Protein AF-A0A6N2N1Z7-F1 (afdb_monomer_lite)

Radius of gyration: 25.32 Å; chains: 1; bounding box: 88×42×44 Å

pLDDT: mean 80.09, std 18.09, range [38.59, 98.12]

Secondary structure (DSSP, 8-state):
-----------HHHHHHHHHHHHHHHHHHHHHHHHHHHHHHHHHHHHHHHHHHHH-TTTTTTS-SS--HHHHHHHHTTSHHHHHHHHHHSTTSSS------TTGGG-TTHHHHHHHHHHHHHHHHHHHHHHTT-----GGGGS-------

Sequence (150 aa):
MAVEGGALSFSVASVVEDVLQQHGNRLRDLDLDSRKAEEAASRRYEAAGWLRKIVGVVAAKDLPAEPSEEEFRLGLRSGIILCNVLNKVQPGAVPKVVESPCDAALIPDGAALSAFQYFENVRNFLVAVQEMGIPNFEASDLEQENLQGL

Structure (mmCIF, N/CA/C/O backbone):
data_AF-A0A6N2N1Z7-F1
#
_entry.id   AF-A0A6N2N1Z7-F1
#
loop_
_atom_site.group_PDB
_atom_site.id
_atom_site.type_symbol
_atom_site.label_atom_id
_atom_site.label_alt_id
_atom_site.label_comp_id
_atom_site.label_asym_id
_atom_site.label_entity_id
_atom_site.label_seq_id
_atom_site.pdbx_PDB_ins_code
_atom_site.Cartn_x
_atom_site.Cartn_y
_atom_site.Cartn_z
_atom_site.occupancy
_atom_site.B_iso_or_equiv
_atom_site.auth_seq_id
_atom_site.auth_comp_id
_atom_site.auth_asym_id
_atom_site.auth_atom_id
_atom_site.pdbx_PDB_model_num
ATOM 1 N N . MET A 1 1 ? 74.420 -6.486 -6.445 1.00 38.59 1 MET A N 1
ATOM 2 C CA . MET A 1 1 ? 73.943 -5.847 -7.694 1.00 38.59 1 MET A CA 1
ATOM 3 C C . MET A 1 1 ? 73.571 -6.966 -8.659 1.00 38.59 1 MET A C 1
ATOM 5 O O . MET A 1 1 ? 74.383 -7.866 -8.772 1.00 38.59 1 MET A O 1
ATOM 9 N N . ALA A 1 2 ? 72.426 -7.039 -9.332 1.00 44.28 2 ALA A N 1
ATOM 10 C CA . ALA A 1 2 ? 71.210 -6.232 -9.350 1.00 44.28 2 ALA A CA 1
ATOM 11 C C . ALA A 1 2 ? 70.081 -7.083 -9.987 1.00 44.28 2 ALA A C 1
ATOM 13 O O . ALA A 1 2 ? 70.341 -7.801 -10.944 1.00 44.28 2 ALA A O 1
ATOM 14 N N . VAL A 1 3 ? 68.886 -6.973 -9.397 1.00 45.78 3 VAL A N 1
ATOM 15 C CA . VAL A 1 3 ? 67.511 -7.085 -9.934 1.00 45.78 3 VAL A CA 1
ATOM 16 C C . VAL A 1 3 ? 67.195 -8.188 -10.963 1.00 45.78 3 VAL A C 1
ATOM 18 O O . VAL A 1 3 ? 67.475 -8.049 -12.151 1.00 45.78 3 VAL A O 1
ATOM 21 N N . GLU A 1 4 ? 66.468 -9.219 -10.507 1.00 43.94 4 GLU A N 1
ATOM 22 C CA . GLU A 1 4 ? 65.611 -10.057 -11.360 1.00 43.94 4 GLU A CA 1
ATOM 23 C C . GLU A 1 4 ? 64.514 -9.197 -12.009 1.00 43.94 4 GLU A C 1
ATOM 25 O O . GLU A 1 4 ? 63.676 -8.610 -11.324 1.00 43.94 4 GLU A O 1
ATOM 30 N N . GLY A 1 5 ? 64.514 -9.129 -13.340 1.00 48.66 5 GLY A N 1
ATOM 31 C CA . GLY A 1 5 ? 63.433 -8.550 -14.132 1.00 48.66 5 GLY A CA 1
ATOM 32 C C . GLY A 1 5 ? 62.503 -9.649 -14.635 1.00 48.66 5 GLY A C 1
ATOM 33 O O . GLY A 1 5 ? 62.714 -10.183 -15.721 1.00 48.66 5 GLY A O 1
ATOM 34 N N . GLY A 1 6 ? 61.482 -9.993 -13.848 1.00 44.06 6 GLY A N 1
ATOM 35 C CA . GLY A 1 6 ? 60.403 -10.878 -14.285 1.00 44.06 6 GLY A CA 1
ATOM 36 C C . GLY A 1 6 ? 59.571 -10.207 -15.380 1.00 44.06 6 GLY A C 1
ATOM 37 O O . GLY A 1 6 ? 58.742 -9.346 -15.096 1.00 44.06 6 GLY A O 1
ATOM 38 N N . ALA A 1 7 ? 59.800 -10.580 -16.638 1.00 51.31 7 ALA A N 1
ATOM 39 C CA . ALA A 1 7 ? 58.970 -10.150 -17.756 1.00 51.31 7 ALA A CA 1
ATOM 40 C C . ALA A 1 7 ? 57.669 -10.967 -17.764 1.00 51.31 7 ALA A C 1
ATOM 42 O O . ALA A 1 7 ? 57.665 -12.149 -18.103 1.00 51.31 7 ALA A O 1
ATOM 43 N N . LEU A 1 8 ? 56.557 -10.339 -17.381 1.00 55.72 8 LEU A N 1
ATOM 44 C CA . LEU A 1 8 ? 55.224 -10.916 -17.540 1.00 55.72 8 LEU A CA 1
ATOM 45 C C . LEU A 1 8 ? 54.905 -11.006 -19.043 1.00 55.72 8 LEU A C 1
ATOM 47 O O . LEU A 1 8 ? 54.685 -9.988 -19.697 1.00 55.72 8 LEU A O 1
ATOM 51 N N . SER A 1 9 ? 54.904 -12.215 -19.613 1.00 57.50 9 SER A N 1
ATOM 52 C CA . SER A 1 9 ? 54.504 -12.439 -21.006 1.00 57.50 9 SER A CA 1
ATOM 53 C C . SER A 1 9 ? 52.982 -12.317 -21.134 1.00 57.50 9 SER A C 1
ATOM 55 O O . SER A 1 9 ? 52.250 -13.239 -20.777 1.00 57.50 9 SER A O 1
ATOM 57 N N . PHE A 1 10 ? 52.492 -11.182 -21.630 1.00 58.16 10 PHE A N 1
ATOM 58 C CA . PHE A 1 10 ? 51.065 -10.987 -21.891 1.00 58.16 10 PHE A CA 1
ATOM 59 C C . PHE A 1 10 ? 50.699 -11.579 -23.262 1.00 58.16 10 PHE A C 1
ATOM 61 O O . PHE A 1 10 ? 51.233 -11.161 -24.289 1.00 58.16 10 PHE A O 1
ATOM 68 N N . SER A 1 11 ? 49.806 -12.572 -23.288 1.00 80.38 11 SER A N 1
ATOM 69 C CA . SER A 1 11 ? 49.305 -13.180 -24.528 1.00 80.38 11 SER A CA 1
ATOM 70 C C . SER A 1 11 ? 48.062 -12.437 -25.008 1.00 80.38 11 SER A C 1
ATOM 72 O O . SER A 1 11 ? 47.052 -12.413 -24.310 1.00 80.38 11 SER A O 1
ATOM 74 N N . VAL A 1 12 ? 48.105 -11.870 -26.216 1.00 71.75 12 VAL A N 1
ATOM 75 C CA . VAL A 1 12 ? 46.976 -11.125 -26.810 1.00 71.75 12 VAL A CA 1
ATOM 76 C C . VAL A 1 12 ? 45.706 -11.979 -26.891 1.00 71.75 12 VAL A C 1
ATOM 78 O O . VAL A 1 12 ? 44.619 -11.475 -26.631 1.00 71.75 12 VAL A O 1
ATOM 81 N N . ALA A 1 13 ? 45.833 -13.277 -27.176 1.00 75.00 13 ALA A N 1
ATOM 82 C CA . ALA A 1 13 ? 44.694 -14.195 -27.220 1.00 75.00 13 ALA A CA 1
ATOM 83 C C . ALA A 1 13 ? 43.991 -14.322 -25.856 1.00 75.00 13 ALA A C 1
ATOM 85 O O . ALA A 1 13 ? 42.765 -14.310 -25.797 1.00 75.00 13 ALA A O 1
ATOM 86 N N . SER A 1 14 ? 44.763 -14.344 -24.763 1.00 79.44 14 SER A N 1
ATOM 87 C CA . SER A 1 14 ? 44.214 -14.393 -23.401 1.00 79.44 14 SER A CA 1
ATOM 88 C C . SER A 1 14 ? 43.442 -13.122 -23.051 1.00 79.44 14 SER A C 1
ATOM 90 O O . SER A 1 14 ? 42.421 -13.207 -22.380 1.00 79.44 14 SER A O 1
ATOM 92 N N . VAL A 1 15 ? 43.886 -11.957 -23.531 1.00 80.44 15 VAL A N 1
ATOM 93 C CA . VAL A 1 15 ? 43.168 -10.690 -23.314 1.00 80.44 15 VAL A CA 1
ATOM 94 C C . VAL A 1 15 ? 41.846 -10.670 -24.075 1.00 80.44 15 VAL A C 1
ATOM 96 O O . VAL A 1 15 ? 40.843 -10.195 -23.554 1.00 80.44 15 VAL A O 1
ATOM 99 N N . VAL A 1 16 ? 41.821 -11.197 -25.304 1.00 80.88 16 VAL A N 1
ATOM 100 C CA . VAL A 1 16 ? 40.588 -11.264 -26.103 1.00 80.88 16 VAL A CA 1
ATOM 101 C C . VAL A 1 16 ? 39.567 -12.202 -25.457 1.00 80.88 16 VAL A C 1
ATOM 103 O O . VAL A 1 16 ? 38.396 -11.840 -25.369 1.00 80.88 16 VAL A O 1
ATOM 106 N N . GLU A 1 17 ? 39.988 -13.371 -24.973 1.00 80.19 17 GLU A N 1
ATOM 107 C CA . GLU A 1 17 ? 39.095 -14.294 -24.260 1.00 80.19 17 GLU A CA 1
ATOM 108 C C . GLU A 1 17 ? 38.537 -13.677 -22.972 1.00 80.19 17 GLU A C 1
ATOM 110 O O . GLU A 1 17 ? 37.328 -13.747 -22.753 1.00 80.19 17 GLU A O 1
ATOM 115 N N . ASP A 1 18 ? 39.374 -13.007 -22.175 1.00 80.00 18 ASP A N 1
ATOM 116 C CA . ASP A 1 18 ? 38.954 -12.326 -20.944 1.00 80.00 18 ASP A CA 1
ATOM 117 C C . ASP A 1 18 ? 37.911 -11.226 -21.222 1.00 80.00 18 ASP A C 1
ATOM 119 O O . ASP A 1 18 ? 36.854 -11.183 -20.588 1.00 80.00 18 ASP A O 1
ATOM 123 N N . VAL A 1 19 ? 38.127 -10.407 -22.261 1.00 82.38 19 VAL A N 1
ATOM 124 C CA . VAL A 1 19 ? 37.179 -9.357 -22.681 1.00 82.38 19 VAL A CA 1
ATOM 125 C C . VAL A 1 19 ? 35.851 -9.950 -23.163 1.00 82.38 19 VAL A C 1
ATOM 127 O O . VAL A 1 19 ? 34.781 -9.462 -22.789 1.00 82.38 19 VAL A O 1
ATOM 130 N N . LEU A 1 20 ? 35.882 -11.018 -23.967 1.00 82.06 20 LEU A N 1
ATOM 131 C CA . LEU A 1 20 ? 34.665 -11.694 -24.433 1.00 82.06 20 LEU A CA 1
ATOM 132 C C . LEU A 1 20 ? 33.875 -12.294 -23.265 1.00 82.06 20 LEU A C 1
ATOM 134 O O . LEU A 1 20 ? 32.646 -12.192 -23.221 1.00 82.06 20 LEU A O 1
ATOM 138 N N . GLN A 1 21 ? 34.575 -12.884 -22.299 1.00 81.19 21 GLN A N 1
ATOM 139 C CA . GLN A 1 21 ? 33.969 -13.494 -21.122 1.00 81.19 21 GLN A CA 1
ATOM 140 C C . GLN A 1 21 ? 33.372 -12.432 -20.189 1.00 81.19 21 GLN A C 1
ATOM 142 O O . GLN A 1 21 ? 32.248 -12.595 -19.706 1.00 81.19 21 GLN A O 1
ATOM 147 N N . GLN A 1 22 ? 34.053 -11.294 -20.025 1.00 81.94 22 GLN A N 1
ATOM 148 C CA . GLN A 1 22 ? 33.546 -10.138 -19.290 1.00 81.94 22 GLN A CA 1
ATOM 149 C C . GLN A 1 22 ? 32.280 -9.557 -19.940 1.00 81.94 22 GLN A C 1
ATOM 151 O O . GLN A 1 22 ? 31.299 -9.288 -19.242 1.00 81.94 22 GLN A O 1
ATOM 156 N N . HIS A 1 23 ? 32.265 -9.388 -21.266 1.00 75.31 23 HIS A N 1
ATOM 157 C CA . HIS A 1 23 ? 31.093 -8.892 -21.994 1.00 75.31 23 HIS A CA 1
ATOM 158 C C . HIS A 1 23 ? 29.911 -9.868 -21.909 1.00 75.31 23 HIS A C 1
ATOM 160 O O . HIS A 1 23 ? 28.783 -9.444 -21.657 1.00 75.31 23 HIS A O 1
ATOM 166 N N . GLY A 1 24 ? 30.164 -11.175 -22.029 1.00 74.19 24 GLY A N 1
ATOM 167 C CA . GLY A 1 24 ? 29.140 -12.206 -21.851 1.00 74.19 24 GLY A CA 1
ATOM 168 C C . GLY A 1 24 ? 28.569 -12.256 -20.430 1.00 74.19 24 GLY A C 1
ATOM 169 O O . GLY A 1 24 ? 27.390 -12.555 -20.245 1.00 74.19 24 GLY A O 1
ATOM 170 N N . ASN A 1 25 ? 29.367 -11.940 -19.406 1.00 74.31 25 ASN A N 1
ATOM 171 C CA . ASN A 1 25 ? 28.871 -11.847 -18.033 1.00 74.31 25 ASN A CA 1
ATOM 172 C C . ASN A 1 25 ? 28.008 -10.599 -17.809 1.00 74.31 25 ASN A C 1
ATOM 174 O O . ASN A 1 25 ? 26.927 -10.720 -17.248 1.00 74.31 25 ASN A O 1
ATOM 178 N N . ARG A 1 26 ? 28.432 -9.435 -18.322 1.00 74.56 26 ARG A N 1
ATOM 179 C CA . ARG A 1 26 ? 27.653 -8.186 -18.238 1.00 74.56 26 ARG A CA 1
ATOM 180 C C . ARG A 1 26 ? 26.295 -8.292 -18.931 1.00 74.56 26 ARG A C 1
ATOM 182 O O . ARG A 1 26 ? 25.307 -7.833 -18.382 1.00 74.56 26 ARG A O 1
ATOM 189 N N . LEU A 1 27 ? 26.226 -8.908 -20.113 1.00 73.25 27 LEU A N 1
ATOM 190 C CA . LEU A 1 27 ? 24.953 -9.084 -20.826 1.00 73.25 27 LEU A CA 1
ATOM 191 C C . LEU A 1 27 ? 23.965 -9.968 -20.053 1.00 73.25 27 LEU A C 1
ATOM 193 O O . LEU A 1 27 ? 22.777 -9.669 -20.027 1.00 73.25 27 LEU A O 1
ATOM 197 N N . ARG A 1 28 ? 24.455 -11.033 -19.405 1.00 78.88 28 ARG A N 1
ATOM 198 C CA . ARG A 1 28 ? 23.625 -11.897 -18.551 1.00 78.88 28 ARG A CA 1
ATOM 199 C C . ARG A 1 28 ? 23.137 -11.166 -17.304 1.00 78.88 28 ARG A C 1
ATOM 201 O O . ARG A 1 28 ? 21.992 -11.346 -16.926 1.00 78.88 28 ARG A O 1
ATOM 208 N N . ASP A 1 29 ? 23.985 -10.350 -16.689 1.00 78.56 29 ASP A N 1
ATOM 209 C CA . ASP A 1 29 ? 23.623 -9.537 -15.522 1.00 78.56 29 ASP A CA 1
ATOM 210 C C . ASP A 1 29 ? 22.509 -8.532 -15.859 1.00 78.56 29 ASP A C 1
ATOM 212 O O . ASP A 1 29 ? 21.478 -8.499 -15.197 1.00 78.56 29 ASP A O 1
ATOM 216 N N . LEU A 1 30 ? 22.642 -7.823 -16.988 1.00 77.75 30 LEU A N 1
ATOM 217 C CA . LEU A 1 30 ? 21.613 -6.906 -17.495 1.00 77.75 30 LEU A CA 1
ATOM 218 C C . LEU A 1 30 ? 20.274 -7.607 -17.789 1.00 77.75 30 LEU A C 1
ATOM 220 O O . LEU A 1 30 ? 19.214 -7.038 -17.536 1.00 77.75 30 LEU A O 1
ATOM 224 N N . ASP A 1 31 ? 20.308 -8.832 -18.320 1.00 88.25 31 ASP A N 1
ATOM 225 C CA . ASP A 1 31 ? 19.108 -9.650 -18.554 1.00 88.25 31 ASP A CA 1
ATOM 226 C C . ASP A 1 31 ? 18.422 -10.044 -17.234 1.00 88.25 31 ASP A C 1
ATOM 228 O O . ASP A 1 31 ? 17.198 -9.948 -17.099 1.00 88.25 31 ASP A O 1
ATOM 232 N N . LEU A 1 32 ? 19.212 -10.414 -16.220 1.00 87.88 32 LEU A N 1
ATOM 233 C CA . LEU A 1 32 ? 18.706 -10.709 -14.880 1.00 87.88 32 LEU A CA 1
ATOM 234 C C . LEU A 1 32 ? 18.090 -9.471 -14.217 1.00 87.88 32 LEU A C 1
ATOM 236 O O . LEU A 1 32 ? 17.001 -9.577 -13.647 1.00 87.88 32 LEU A O 1
ATOM 240 N N . ASP A 1 33 ? 18.744 -8.315 -14.322 1.00 89.50 33 ASP A N 1
ATOM 241 C CA . ASP A 1 33 ? 18.239 -7.044 -13.799 1.00 89.50 33 ASP A CA 1
ATOM 242 C C . ASP A 1 33 ? 16.944 -6.619 -14.497 1.00 89.50 33 ASP A C 1
ATOM 244 O O . ASP A 1 33 ? 15.980 -6.240 -13.828 1.00 89.50 33 ASP A O 1
ATOM 248 N N . SER A 1 34 ? 16.875 -6.754 -15.826 1.00 90.94 34 SER A N 1
ATOM 249 C CA . SER A 1 34 ? 15.665 -6.462 -16.603 1.00 90.94 34 SER A CA 1
ATOM 250 C C . SER A 1 34 ? 14.497 -7.340 -16.164 1.00 90.94 34 SER A C 1
ATOM 252 O O . SER A 1 34 ? 13.411 -6.833 -15.877 1.00 90.94 34 SER A O 1
ATOM 254 N N . ARG A 1 35 ? 14.718 -8.654 -16.044 1.00 92.75 35 ARG A N 1
ATOM 255 C CA . ARG A 1 35 ? 13.676 -9.584 -15.594 1.00 92.75 35 ARG A CA 1
ATOM 256 C C . ARG A 1 35 ? 13.223 -9.274 -14.169 1.00 92.75 35 ARG A C 1
ATOM 258 O O . ARG A 1 35 ? 12.030 -9.288 -13.881 1.00 92.75 35 ARG A O 1
ATOM 265 N N . LYS A 1 36 ? 14.157 -8.949 -13.273 1.00 92.06 36 LYS A N 1
ATOM 266 C CA . LYS A 1 36 ? 13.841 -8.561 -11.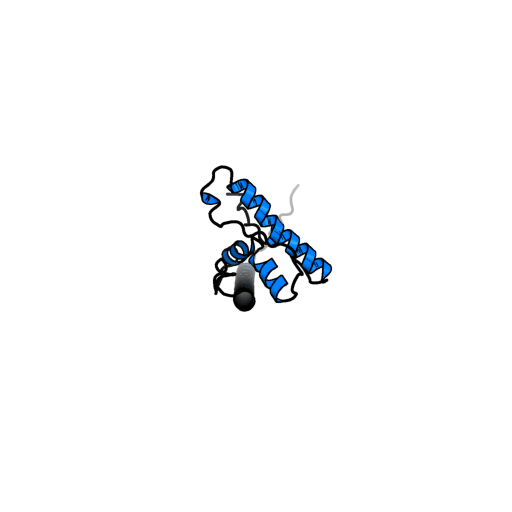893 1.00 92.06 36 LYS A CA 1
ATOM 267 C C . LYS A 1 36 ? 13.016 -7.271 -11.842 1.00 92.06 36 LYS A C 1
ATOM 269 O O . LYS A 1 36 ? 12.071 -7.190 -11.056 1.00 92.06 36 LYS A O 1
ATOM 274 N N . ALA A 1 37 ? 13.344 -6.283 -12.674 1.00 92.38 37 ALA A N 1
ATOM 275 C CA . ALA A 1 37 ? 12.589 -5.038 -12.777 1.00 92.38 37 ALA A CA 1
ATOM 276 C C . ALA A 1 37 ? 11.163 -5.273 -13.305 1.00 92.38 37 ALA A C 1
ATOM 278 O O . ALA A 1 37 ? 10.208 -4.706 -12.770 1.00 92.38 37 ALA A O 1
ATOM 279 N N . GLU A 1 38 ? 11.001 -6.150 -14.298 1.00 93.25 38 GLU A N 1
ATOM 280 C CA . GLU A 1 38 ? 9.697 -6.540 -14.847 1.00 93.25 38 GLU A CA 1
ATOM 281 C C . GLU A 1 38 ? 8.837 -7.302 -13.825 1.00 93.25 38 GLU A C 1
ATOM 283 O O . GLU A 1 38 ? 7.650 -7.006 -13.658 1.00 93.25 38 GLU A O 1
ATOM 288 N N . GLU A 1 39 ? 9.431 -8.231 -13.071 1.00 95.62 39 GLU A N 1
ATOM 289 C CA . GLU A 1 39 ? 8.748 -8.921 -11.972 1.00 95.62 39 GLU A CA 1
ATOM 290 C C . GLU A 1 39 ? 8.298 -7.939 -10.882 1.00 95.62 39 GLU A C 1
ATOM 292 O O . GLU A 1 39 ? 7.171 -8.026 -10.388 1.00 95.62 39 GLU A O 1
ATOM 297 N N . ALA A 1 40 ? 9.153 -6.982 -10.510 1.00 94.75 40 ALA A N 1
ATOM 298 C CA . ALA A 1 40 ? 8.808 -5.949 -9.538 1.00 94.75 40 ALA A CA 1
ATOM 299 C C . ALA A 1 40 ? 7.669 -5.050 -10.045 1.00 94.75 40 ALA A C 1
ATOM 301 O O . ALA A 1 40 ? 6.754 -4.728 -9.285 1.00 94.75 40 ALA A O 1
ATOM 302 N N . ALA A 1 41 ? 7.685 -4.682 -11.329 1.00 95.38 41 ALA A N 1
ATOM 303 C CA . ALA A 1 41 ? 6.602 -3.935 -11.963 1.00 95.38 41 ALA A CA 1
ATOM 304 C C . ALA A 1 41 ? 5.285 -4.723 -11.968 1.00 95.38 41 ALA A C 1
ATOM 306 O O . ALA A 1 41 ? 4.249 -4.178 -11.590 1.00 95.38 41 ALA A O 1
ATOM 307 N N . SER A 1 42 ? 5.335 -6.015 -12.295 1.00 96.81 42 SER A N 1
ATOM 308 C CA . SER A 1 42 ? 4.163 -6.899 -12.290 1.00 96.81 42 SER A CA 1
ATOM 309 C C . SER A 1 42 ? 3.554 -7.022 -10.891 1.00 96.81 42 SER A C 1
ATOM 311 O O . SER A 1 42 ? 2.347 -6.861 -10.725 1.00 96.81 42 SER A O 1
ATOM 313 N N . ARG A 1 43 ? 4.381 -7.202 -9.851 1.00 97.44 43 ARG A N 1
ATOM 314 C CA . ARG A 1 43 ? 3.904 -7.237 -8.455 1.00 97.44 43 ARG A CA 1
ATOM 315 C C . ARG A 1 43 ? 3.268 -5.912 -8.031 1.00 97.44 43 ARG A C 1
ATOM 317 O O . ARG A 1 43 ? 2.236 -5.927 -7.363 1.00 97.44 43 ARG A O 1
ATOM 324 N N . ARG A 1 44 ? 3.846 -4.770 -8.429 1.00 97.31 44 ARG A N 1
ATOM 325 C CA . ARG A 1 44 ? 3.264 -3.439 -8.169 1.00 97.31 44 ARG A CA 1
ATOM 326 C C . ARG A 1 44 ? 1.911 -3.271 -8.853 1.00 97.31 44 ARG A C 1
ATOM 328 O O . ARG A 1 44 ? 0.968 -2.809 -8.214 1.00 97.31 44 ARG A O 1
ATOM 335 N N . TYR A 1 45 ? 1.806 -3.680 -10.114 1.00 97.25 45 TYR A N 1
ATOM 336 C CA . TYR A 1 45 ? 0.555 -3.658 -10.868 1.00 97.25 45 TYR A CA 1
ATOM 337 C C . TYR A 1 45 ? -0.540 -4.488 -10.186 1.00 97.25 45 TYR A C 1
ATOM 339 O O . TYR A 1 45 ? -1.636 -3.988 -9.925 1.00 97.25 45 TYR A O 1
ATOM 347 N N .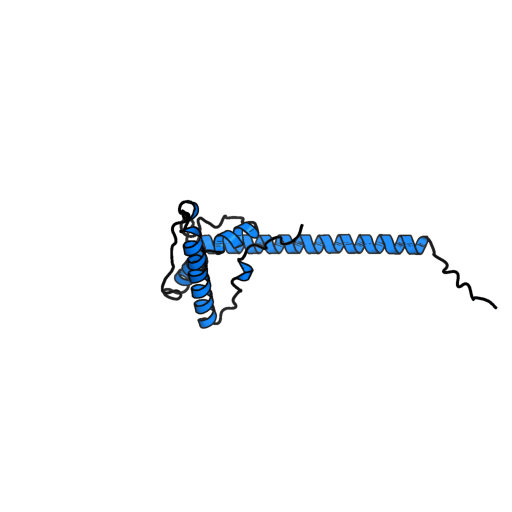 GLU A 1 46 ? -0.231 -5.735 -9.828 1.00 98.12 46 GLU A N 1
ATOM 348 C CA . GLU A 1 46 ? -1.177 -6.625 -9.152 1.00 98.12 46 GLU A CA 1
ATOM 349 C C . GLU A 1 46 ? -1.609 -6.074 -7.789 1.00 98.12 46 GLU A C 1
ATOM 351 O O . GLU A 1 46 ? -2.804 -6.047 -7.481 1.00 98.12 46 GLU A O 1
ATOM 356 N N . ALA A 1 47 ? -0.656 -5.577 -6.994 1.00 97.38 47 ALA A N 1
ATOM 357 C CA . ALA A 1 47 ? -0.938 -4.968 -5.701 1.00 97.38 47 ALA A CA 1
ATOM 358 C C . ALA A 1 47 ? -1.843 -3.738 -5.850 1.00 97.38 47 ALA A C 1
ATOM 360 O O . ALA A 1 47 ? -2.860 -3.638 -5.165 1.00 97.38 47 ALA A O 1
ATOM 361 N N . ALA A 1 48 ? -1.537 -2.830 -6.780 1.00 96.94 48 ALA A N 1
ATOM 362 C CA . ALA A 1 48 ? -2.348 -1.643 -7.030 1.00 96.94 48 ALA A CA 1
ATOM 363 C C . ALA A 1 48 ? -3.767 -2.001 -7.488 1.00 96.94 48 ALA A C 1
ATOM 365 O O . ALA A 1 48 ? -4.751 -1.459 -6.973 1.00 96.94 48 ALA A O 1
ATOM 366 N N . GLY A 1 49 ? -3.892 -2.968 -8.400 1.00 97.00 49 GLY A N 1
ATOM 367 C CA . GLY A 1 49 ? -5.179 -3.504 -8.833 1.00 97.00 49 GLY A CA 1
ATOM 368 C C . GLY A 1 49 ? -5.987 -4.089 -7.673 1.00 97.00 49 GLY A C 1
ATOM 369 O O . GLY A 1 49 ? -7.178 -3.793 -7.534 1.00 97.00 49 GLY A O 1
ATOM 370 N N . TRP A 1 50 ? -5.342 -4.871 -6.804 1.00 97.31 50 TRP A N 1
ATOM 371 C CA . TRP A 1 50 ? -5.982 -5.462 -5.632 1.00 97.31 50 TRP A CA 1
ATOM 372 C C . TRP A 1 50 ? -6.437 -4.398 -4.626 1.00 97.31 50 TRP A C 1
ATOM 374 O O . TRP A 1 50 ? -7.609 -4.390 -4.250 1.00 97.31 50 TRP A O 1
ATOM 384 N N . LEU A 1 51 ? -5.578 -3.441 -4.263 1.00 97.38 51 LEU A N 1
ATOM 385 C CA . LEU A 1 51 ? -5.922 -2.345 -3.350 1.00 97.38 51 LEU A CA 1
ATOM 386 C C . LEU A 1 51 ? -7.142 -1.564 -3.869 1.00 97.38 51 LEU A C 1
ATOM 388 O O . LEU A 1 51 ? -8.142 -1.422 -3.161 1.00 97.38 51 LEU A O 1
ATOM 392 N N . ARG A 1 52 ? -7.119 -1.150 -5.144 1.00 95.75 52 ARG A N 1
ATOM 393 C CA . ARG A 1 52 ? -8.231 -0.432 -5.794 1.00 95.75 52 ARG A CA 1
ATOM 394 C C . ARG A 1 52 ? -9.521 -1.248 -5.827 1.00 95.75 52 ARG A C 1
ATOM 396 O O . ARG A 1 52 ? -10.601 -0.676 -5.696 1.00 95.75 52 ARG A O 1
ATOM 403 N N . LYS A 1 53 ? -9.431 -2.571 -5.982 1.00 96.12 53 LYS A N 1
ATOM 404 C CA . LYS A 1 53 ? -10.590 -3.472 -5.933 1.00 96.12 53 LYS A CA 1
ATOM 405 C C . LYS A 1 53 ? -11.203 -3.543 -4.533 1.00 96.12 53 LYS A C 1
ATOM 407 O O . LYS A 1 53 ? -12.425 -3.587 -4.424 1.00 96.12 53 LYS A O 1
ATOM 412 N N . ILE A 1 54 ? -10.382 -3.560 -3.481 1.00 96.38 54 ILE A N 1
ATOM 413 C CA . ILE A 1 54 ? -10.851 -3.708 -2.096 1.00 96.38 54 ILE A CA 1
ATOM 414 C C . ILE A 1 54 ? -11.466 -2.412 -1.552 1.00 96.38 54 ILE A C 1
ATOM 416 O O . ILE A 1 54 ? -12.557 -2.447 -0.977 1.00 96.38 54 ILE A O 1
ATOM 420 N N . VAL A 1 55 ? -10.801 -1.265 -1.727 1.00 93.44 55 VAL A N 1
ATOM 421 C CA . VAL A 1 55 ? -11.302 0.017 -1.186 1.00 93.44 55 VAL A CA 1
ATOM 422 C C . VAL A 1 55 ? -12.123 0.834 -2.178 1.00 93.44 55 VAL A C 1
ATOM 424 O O . VAL A 1 55 ? -12.868 1.722 -1.766 1.00 93.44 55 VAL A O 1
ATOM 427 N N . GLY A 1 56 ? -12.059 0.506 -3.467 1.00 91.62 56 GLY A N 1
ATOM 428 C CA . GLY A 1 56 ? -12.717 1.246 -4.538 1.00 91.62 56 GLY A CA 1
ATOM 429 C C . GLY A 1 56 ? -11.862 2.392 -5.084 1.00 91.62 56 GLY A C 1
ATOM 430 O O . GLY A 1 56 ? -10.976 2.923 -4.417 1.00 91.62 56 GLY A O 1
ATOM 431 N N . VAL A 1 57 ? -12.164 2.805 -6.319 1.00 81.81 57 VAL A N 1
ATOM 432 C CA . VAL A 1 57 ? -11.376 3.801 -7.074 1.00 81.81 57 VAL A CA 1
ATOM 433 C C . VAL A 1 57 ? -11.337 5.168 -6.387 1.00 81.81 57 VAL A C 1
ATOM 435 O O . VAL A 1 57 ? -10.328 5.853 -6.463 1.00 81.81 57 VAL A O 1
ATOM 438 N N . VAL A 1 58 ? -12.404 5.556 -5.683 1.00 83.75 58 VAL A N 1
ATOM 439 C CA . VAL A 1 58 ? -12.469 6.851 -4.982 1.00 83.75 58 VAL A CA 1
ATOM 440 C C . VAL A 1 58 ? -11.550 6.874 -3.758 1.00 83.75 58 VAL A C 1
ATOM 442 O O . VAL A 1 58 ? -10.851 7.857 -3.534 1.00 83.75 58 VAL A O 1
ATOM 445 N N . ALA A 1 59 ? -11.520 5.788 -2.983 1.00 85.56 59 ALA A N 1
ATOM 446 C CA . ALA A 1 59 ? -10.685 5.688 -1.786 1.00 85.56 59 ALA A CA 1
ATOM 447 C C . ALA A 1 59 ? -9.205 5.422 -2.112 1.00 85.56 59 ALA A C 1
ATOM 449 O O . ALA A 1 59 ? -8.343 5.705 -1.289 1.00 85.56 59 ALA A O 1
ATOM 450 N N . ALA A 1 60 ? -8.916 4.901 -3.308 1.00 89.50 60 ALA A N 1
ATOM 451 C CA . ALA A 1 60 ? -7.570 4.707 -3.843 1.00 89.50 60 ALA A CA 1
ATOM 452 C C . ALA A 1 60 ? -7.248 5.691 -4.983 1.00 89.50 60 ALA A C 1
ATOM 454 O O . ALA A 1 60 ? -6.518 5.347 -5.909 1.00 89.50 60 ALA A O 1
ATOM 455 N N . LYS A 1 61 ? -7.812 6.907 -4.938 1.00 86.62 61 LYS A N 1
ATOM 456 C CA . LYS A 1 61 ? -7.624 7.943 -5.971 1.00 86.62 61 LYS A CA 1
ATOM 457 C C . LYS A 1 61 ? -6.152 8.307 -6.205 1.00 86.62 61 LYS A C 1
ATOM 459 O O . LYS A 1 61 ? -5.794 8.668 -7.319 1.00 86.62 61 LYS A O 1
ATOM 464 N N . ASP A 1 62 ? -5.325 8.170 -5.170 1.00 86.81 62 ASP A N 1
ATOM 465 C CA . ASP A 1 62 ? -3.901 8.516 -5.186 1.00 86.81 62 ASP A CA 1
ATOM 466 C C . ASP A 1 62 ? -3.020 7.361 -5.706 1.00 86.81 62 ASP A C 1
ATOM 468 O O . ASP A 1 62 ? -1.800 7.486 -5.743 1.00 86.81 62 ASP A O 1
ATOM 472 N N . LEU A 1 63 ? -3.620 6.232 -6.112 1.00 92.69 63 LEU A N 1
ATOM 473 C CA . LEU A 1 63 ? -2.911 5.061 -6.623 1.00 92.69 63 LEU A CA 1
ATOM 474 C C . LEU A 1 63 ? -3.353 4.741 -8.065 1.00 92.69 63 LEU A C 1
ATOM 476 O O . LEU A 1 63 ? -4.470 4.243 -8.269 1.00 92.69 63 LEU A O 1
ATOM 480 N N . PRO A 1 64 ? -2.509 5.003 -9.083 1.00 92.81 64 PRO A N 1
ATOM 481 C CA . PRO A 1 64 ? -2.843 4.691 -10.468 1.00 92.81 64 PRO A CA 1
ATOM 482 C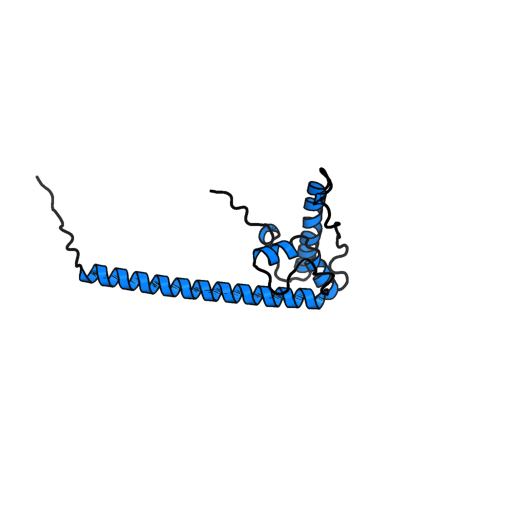 C . PRO A 1 64 ? -2.932 3.176 -10.708 1.00 92.81 64 PRO A C 1
ATOM 484 O O . PRO A 1 64 ? -2.522 2.363 -9.883 1.00 92.81 64 PRO A O 1
ATOM 487 N N . ALA A 1 65 ? -3.522 2.779 -11.842 1.00 92.31 65 ALA A N 1
ATOM 488 C CA . ALA A 1 65 ? -3.702 1.364 -12.182 1.00 92.31 65 ALA A CA 1
ATOM 489 C C . ALA A 1 65 ? -2.370 0.651 -12.466 1.00 92.31 65 ALA A C 1
ATOM 491 O O . ALA A 1 65 ? -2.208 -0.503 -12.085 1.00 92.31 65 ALA A O 1
ATOM 492 N N . GLU A 1 66 ? -1.431 1.356 -13.096 1.00 94.69 66 GLU A N 1
ATOM 493 C CA . GLU A 1 66 ? -0.085 0.885 -13.439 1.00 94.69 66 GLU A CA 1
ATOM 494 C C . GLU A 1 66 ? 0.947 1.861 -12.854 1.00 94.69 66 GLU A C 1
ATOM 496 O O . GLU A 1 66 ? 1.494 2.685 -13.583 1.00 94.69 66 GLU A O 1
ATOM 501 N N . PRO A 1 67 ? 1.167 1.849 -11.527 1.00 95.50 67 PRO A N 1
ATOM 502 C CA . PRO A 1 67 ? 2.084 2.785 -10.892 1.00 95.50 67 PRO A CA 1
ATOM 503 C C . PRO A 1 67 ? 3.540 2.392 -11.147 1.00 95.50 67 PRO A C 1
ATOM 505 O O . PRO A 1 67 ? 3.915 1.221 -11.016 1.00 95.50 67 PRO A O 1
ATOM 508 N N . SER A 1 68 ? 4.392 3.384 -11.396 1.00 94.56 68 SER A N 1
ATOM 509 C CA . SER A 1 68 ? 5.835 3.281 -11.162 1.00 94.56 68 SER A CA 1
ATOM 510 C C . SER A 1 68 ? 6.135 2.990 -9.682 1.00 94.56 68 SER A C 1
ATOM 512 O O . SER A 1 68 ? 5.252 3.003 -8.824 1.00 94.56 68 SER A O 1
ATOM 514 N N . GLU A 1 69 ? 7.388 2.682 -9.351 1.00 93.50 69 GLU A N 1
ATOM 515 C CA . GLU A 1 69 ? 7.769 2.437 -7.956 1.00 93.50 69 GLU A CA 1
ATOM 516 C C . GLU A 1 69 ? 7.586 3.679 -7.075 1.00 93.50 69 GLU A C 1
ATOM 518 O O . GLU A 1 69 ? 7.081 3.580 -5.957 1.00 93.50 69 GLU A O 1
ATOM 523 N N . GLU A 1 70 ? 7.947 4.851 -7.595 1.00 90.69 70 GLU A N 1
ATOM 524 C CA . GLU A 1 70 ? 7.770 6.125 -6.901 1.00 90.69 70 GLU A CA 1
ATOM 525 C C . GLU A 1 70 ? 6.287 6.455 -6.704 1.00 90.69 70 GLU A C 1
ATOM 527 O O . GLU A 1 70 ? 5.878 6.778 -5.591 1.00 90.69 70 GLU A O 1
ATOM 532 N N . GLU A 1 71 ? 5.458 6.294 -7.739 1.00 92.25 71 GLU A N 1
ATOM 533 C CA . GLU A 1 71 ? 4.010 6.524 -7.636 1.00 92.25 71 GLU A CA 1
ATOM 534 C C . GLU A 1 71 ? 3.340 5.548 -6.665 1.00 92.25 71 GLU A C 1
ATOM 536 O O . GLU A 1 71 ? 2.446 5.939 -5.915 1.00 92.25 71 GLU A O 1
ATOM 541 N N . PHE A 1 72 ? 3.782 4.286 -6.641 1.00 94.69 72 PHE A N 1
ATOM 542 C CA . PHE A 1 72 ? 3.267 3.286 -5.709 1.00 94.69 72 PHE A CA 1
ATOM 543 C C . PHE A 1 72 ? 3.580 3.671 -4.259 1.00 94.69 72 PHE A C 1
ATOM 545 O O . PHE A 1 72 ? 2.681 3.670 -3.416 1.00 94.69 72 PHE A O 1
ATOM 552 N N . ARG A 1 73 ? 4.830 4.060 -3.970 1.00 91.94 73 ARG A N 1
ATOM 553 C CA . ARG A 1 73 ? 5.227 4.545 -2.638 1.00 91.94 73 ARG A CA 1
ATOM 554 C C . ARG A 1 73 ? 4.462 5.807 -2.256 1.00 91.94 73 ARG A C 1
ATOM 556 O O . ARG A 1 73 ? 3.870 5.856 -1.180 1.00 91.94 73 ARG A O 1
ATOM 563 N N . LEU A 1 74 ? 4.413 6.796 -3.148 1.00 87.00 74 LEU A N 1
ATOM 564 C CA . LEU A 1 74 ? 3.755 8.077 -2.899 1.00 87.00 74 LEU A CA 1
ATOM 565 C C . LEU A 1 74 ? 2.255 7.909 -2.617 1.00 87.00 74 LEU A C 1
ATOM 567 O O . LEU A 1 74 ? 1.753 8.496 -1.659 1.00 87.00 74 LEU A O 1
ATOM 571 N N . GLY A 1 75 ? 1.561 7.062 -3.383 1.00 90.50 75 GLY A N 1
ATOM 572 C CA . GLY A 1 75 ? 0.137 6.777 -3.185 1.00 90.50 75 GLY A CA 1
ATOM 573 C C . GLY A 1 75 ? -0.175 6.087 -1.851 1.00 90.50 75 GLY A C 1
ATOM 574 O O . GLY A 1 75 ? -1.255 6.273 -1.290 1.00 90.50 75 GLY A O 1
ATOM 575 N N . LEU A 1 76 ? 0.772 5.320 -1.301 1.00 92.81 76 LEU A N 1
ATOM 576 C CA . LEU A 1 76 ? 0.627 4.632 -0.011 1.00 92.81 76 LEU A CA 1
ATOM 577 C C . LEU A 1 76 ? 1.153 5.435 1.184 1.00 92.81 76 LEU A C 1
ATOM 579 O O . LEU A 1 76 ? 0.812 5.121 2.326 1.00 92.81 76 LEU A O 1
ATOM 583 N N . ARG A 1 77 ? 1.943 6.485 0.939 1.00 89.38 77 ARG A N 1
ATOM 584 C CA . ARG A 1 77 ? 2.690 7.239 1.956 1.00 89.38 77 ARG A CA 1
ATOM 585 C C . ARG A 1 77 ? 1.819 7.871 3.041 1.00 89.38 77 ARG A C 1
ATOM 587 O O . ARG A 1 77 ? 2.260 8.008 4.176 1.00 89.38 77 ARG A O 1
ATOM 594 N N . SER A 1 78 ? 0.580 8.241 2.720 1.00 87.31 78 SER A N 1
ATOM 595 C CA . SER A 1 78 ? -0.368 8.797 3.698 1.00 87.31 78 SER A CA 1
ATOM 596 C C . SER A 1 78 ? -0.924 7.755 4.677 1.00 87.31 78 SER A C 1
ATOM 598 O O . SER A 1 78 ? -1.618 8.121 5.626 1.00 87.31 78 SER A O 1
ATOM 600 N N . GLY A 1 79 ? -0.714 6.460 4.409 1.00 91.25 79 GLY A N 1
ATOM 601 C CA . GLY A 1 79 ? -1.267 5.331 5.157 1.00 91.25 79 GLY A CA 1
ATOM 602 C C . GLY A 1 79 ? -2.777 5.117 4.994 1.00 91.25 79 GLY A C 1
ATOM 603 O O . GLY A 1 79 ? -3.287 4.086 5.424 1.00 91.25 79 GLY A O 1
ATOM 604 N N . ILE A 1 80 ? -3.508 6.035 4.349 1.00 91.62 80 ILE A N 1
ATOM 605 C CA . ILE A 1 80 ? -4.979 5.998 4.265 1.00 91.62 80 ILE A CA 1
ATOM 606 C C . ILE A 1 80 ? -5.462 4.749 3.520 1.00 91.62 80 ILE A C 1
ATOM 608 O O . ILE A 1 80 ? -6.317 4.019 4.024 1.00 91.62 80 ILE A O 1
ATOM 612 N N . ILE A 1 81 ? -4.895 4.468 2.340 1.00 94.12 81 ILE A N 1
ATOM 613 C CA . ILE A 1 81 ? -5.260 3.286 1.541 1.00 94.12 81 ILE A CA 1
ATOM 614 C C . ILE A 1 81 ? -4.995 2.005 2.341 1.00 94.12 81 ILE A C 1
ATOM 616 O O . ILE A 1 81 ? -5.844 1.116 2.366 1.00 94.12 81 ILE A O 1
ATOM 620 N N . LEU A 1 82 ? -3.861 1.936 3.043 1.00 94.88 82 LEU A N 1
ATOM 621 C CA . LEU A 1 82 ? -3.469 0.778 3.847 1.00 94.88 82 LEU A CA 1
ATOM 622 C C . LEU A 1 82 ? -4.457 0.522 4.990 1.00 94.88 82 LEU A C 1
ATOM 624 O O . LEU A 1 82 ? -4.982 -0.587 5.115 1.00 94.88 82 LEU A O 1
ATOM 628 N N . CYS A 1 83 ? -4.775 1.548 5.784 1.00 94.94 83 CYS A N 1
ATOM 629 C CA . CYS A 1 83 ? -5.753 1.426 6.863 1.00 94.94 83 CYS A CA 1
ATOM 630 C C . CYS A 1 83 ? -7.144 1.056 6.337 1.00 94.94 83 CYS A C 1
ATOM 632 O O . CYS A 1 83 ? -7.820 0.205 6.915 1.00 94.94 83 CYS A O 1
ATOM 634 N N . ASN A 1 84 ? -7.569 1.664 5.227 1.00 94.81 84 ASN A N 1
ATOM 635 C CA . ASN A 1 84 ? -8.872 1.395 4.626 1.00 94.81 84 ASN A CA 1
ATOM 636 C C . ASN A 1 84 ? -8.976 -0.049 4.129 1.00 94.81 84 ASN A C 1
ATOM 638 O O . ASN A 1 84 ? -9.987 -0.706 4.371 1.00 94.81 84 ASN A O 1
ATOM 642 N N . VAL A 1 85 ? -7.934 -0.566 3.474 1.00 96.50 85 VAL A N 1
ATOM 643 C CA . VAL A 1 85 ? -7.882 -1.964 3.031 1.00 96.50 85 VAL A CA 1
ATOM 644 C C . VAL A 1 85 ? -7.912 -2.907 4.225 1.00 96.50 85 VAL A C 1
ATOM 646 O O . VAL A 1 85 ? -8.696 -3.856 4.222 1.00 96.50 85 VAL A O 1
ATOM 649 N N . LEU A 1 86 ? -7.125 -2.631 5.268 1.00 96.06 86 LEU A N 1
ATOM 650 C CA . LEU A 1 86 ? -7.108 -3.473 6.460 1.00 96.06 86 LEU A CA 1
ATOM 651 C C . LEU A 1 86 ? -8.485 -3.514 7.130 1.00 96.06 86 LEU A C 1
ATOM 653 O O . LEU A 1 86 ? -8.974 -4.593 7.438 1.00 96.06 86 LEU A O 1
ATOM 657 N N . ASN A 1 87 ? -9.166 -2.371 7.235 1.00 95.88 87 ASN A N 1
ATOM 658 C CA . ASN A 1 87 ? -10.531 -2.295 7.758 1.00 95.88 87 ASN A CA 1
ATOM 659 C C . ASN A 1 87 ? -11.584 -2.964 6.857 1.00 95.88 87 ASN A C 1
ATOM 661 O O . ASN A 1 87 ? -12.636 -3.370 7.351 1.00 95.88 87 ASN A O 1
ATOM 665 N N . LYS A 1 88 ? -11.338 -3.099 5.546 1.00 95.50 88 LYS A N 1
ATOM 666 C CA . LYS A 1 88 ? -12.197 -3.894 4.649 1.00 95.50 88 LYS A CA 1
ATOM 667 C C . LYS A 1 88 ? -12.021 -5.394 4.867 1.00 95.50 88 LYS A C 1
ATOM 669 O O . LYS A 1 88 ? -13.000 -6.126 4.764 1.00 95.50 88 LYS A O 1
ATOM 674 N N . VAL A 1 89 ? -10.796 -5.839 5.141 1.00 93.88 89 VAL A N 1
ATOM 675 C CA . VAL A 1 89 ? -10.472 -7.251 5.396 1.00 93.88 89 VAL A CA 1
ATOM 676 C C . VAL A 1 89 ? -10.899 -7.662 6.805 1.00 93.88 89 VAL A C 1
ATOM 678 O O . VAL A 1 89 ? -11.554 -8.686 6.978 1.00 93.88 89 VAL A O 1
ATOM 681 N N . GLN A 1 90 ? -10.571 -6.842 7.799 1.00 94.44 90 GLN A N 1
ATOM 682 C CA . GLN A 1 90 ? -10.929 -7.028 9.196 1.00 94.44 90 GLN A CA 1
ATOM 683 C C . GLN A 1 90 ? -11.538 -5.734 9.749 1.00 94.44 90 GLN A C 1
ATOM 685 O O . GLN A 1 90 ? -10.812 -4.811 10.129 1.00 94.44 90 GLN A O 1
ATOM 690 N N . PRO A 1 91 ? -12.879 -5.653 9.811 1.00 95.06 91 PRO A N 1
ATOM 691 C CA . PRO A 1 91 ? -13.564 -4.487 10.349 1.00 95.06 91 PRO A CA 1
ATOM 692 C C . PRO A 1 91 ? -13.077 -4.131 11.757 1.00 95.06 91 PRO A C 1
ATOM 694 O O . PRO A 1 91 ? -13.093 -4.968 12.658 1.00 95.06 91 PRO A O 1
ATOM 697 N N . GLY A 1 92 ? -12.664 -2.876 11.941 1.00 93.44 92 GLY A N 1
ATOM 698 C CA . GLY A 1 92 ? -12.216 -2.348 13.232 1.00 93.44 92 GLY A CA 1
ATOM 699 C C . GLY A 1 92 ? -10.750 -2.617 13.581 1.00 93.44 92 GLY A C 1
ATOM 700 O O . GLY A 1 92 ? -10.345 -2.258 14.682 1.00 93.44 92 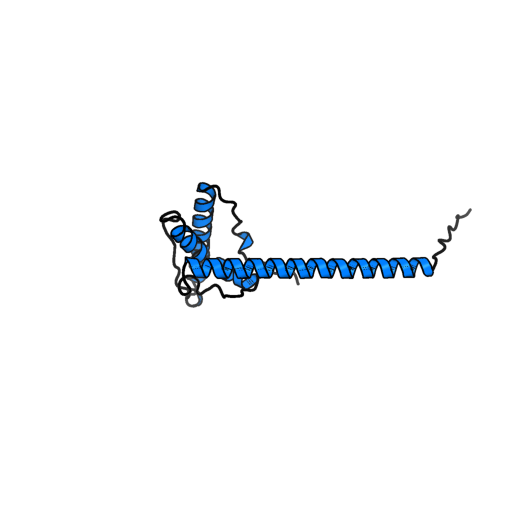GLY A O 1
ATOM 701 N N . ALA A 1 93 ? -9.953 -3.200 12.676 1.00 95.19 93 ALA A N 1
ATOM 702 C CA . ALA A 1 93 ? -8.518 -3.410 12.892 1.00 95.19 93 ALA A CA 1
ATOM 703 C C . ALA A 1 93 ? -7.751 -2.094 13.111 1.00 95.19 93 ALA A C 1
ATOM 705 O O . ALA A 1 93 ? -6.857 -2.027 13.947 1.00 95.19 93 ALA A O 1
ATOM 706 N N . VAL A 1 94 ? -8.127 -1.031 12.394 1.00 94.38 94 VAL A N 1
ATOM 707 C CA . VAL A 1 94 ? -7.617 0.328 12.607 1.00 94.38 94 VAL A CA 1
ATOM 708 C C . VAL A 1 94 ? -8.761 1.205 13.125 1.00 94.38 94 VAL A C 1
ATOM 710 O O . VAL A 1 94 ? -9.637 1.577 12.337 1.00 94.38 94 VAL A O 1
ATOM 713 N N . PRO A 1 95 ? -8.775 1.571 14.424 1.00 86.88 95 PRO A N 1
ATOM 714 C CA . PRO A 1 95 ? -9.899 2.281 15.042 1.00 86.88 95 PRO A CA 1
ATOM 715 C C . PRO A 1 95 ? -10.165 3.677 14.471 1.00 86.88 95 PRO A C 1
ATOM 717 O O . PRO A 1 95 ? -11.304 4.141 14.474 1.00 86.88 95 PRO A O 1
ATOM 720 N N . LYS A 1 96 ? -9.117 4.362 14.001 1.00 84.62 96 LYS A N 1
ATOM 721 C CA . LYS A 1 96 ? -9.199 5.721 13.467 1.00 84.62 96 LYS A CA 1
ATOM 722 C C . LYS A 1 96 ? -8.272 5.874 12.268 1.00 84.62 96 LYS A C 1
ATOM 724 O O . LYS A 1 96 ? -7.065 5.682 12.391 1.00 84.62 96 LYS A O 1
ATOM 729 N N . VAL A 1 97 ? -8.856 6.265 11.140 1.00 87.62 97 VAL A N 1
ATOM 730 C CA . VAL A 1 97 ? -8.129 6.686 9.940 1.00 87.62 97 VAL A CA 1
ATOM 731 C C . VAL A 1 97 ? -8.221 8.204 9.863 1.00 87.62 97 VAL A C 1
ATOM 733 O O . VAL A 1 97 ? -9.316 8.765 9.872 1.00 87.62 97 VAL A O 1
ATOM 736 N N . VAL A 1 98 ? -7.074 8.875 9.866 1.00 84.38 98 VAL A N 1
ATOM 737 C CA . VAL A 1 98 ? -6.989 10.332 9.769 1.00 84.38 98 VAL A CA 1
ATOM 738 C C . VAL A 1 98 ? -6.976 10.710 8.293 1.00 84.38 98 VAL A C 1
ATOM 740 O O . VAL A 1 98 ? -5.963 10.562 7.611 1.00 84.38 98 VAL A O 1
ATOM 743 N N . GLU A 1 99 ? -8.107 11.198 7.792 1.00 75.31 99 GLU A N 1
ATOM 744 C CA . GLU A 1 99 ? -8.191 11.800 6.463 1.00 75.31 99 GLU A CA 1
ATOM 745 C C . GLU A 1 99 ? -7.730 13.258 6.564 1.00 75.31 99 GLU A C 1
ATOM 747 O O . GLU A 1 99 ? -8.458 14.120 7.058 1.00 75.31 99 GLU A O 1
ATOM 752 N N . SER A 1 100 ? -6.492 13.543 6.152 1.00 61.34 100 SER A N 1
ATOM 753 C CA . SER A 1 100 ? -6.052 14.932 5.999 1.00 61.34 100 SER A CA 1
ATOM 754 C C . SER A 1 100 ? -6.569 15.468 4.657 1.00 61.34 100 SER A C 1
ATOM 756 O O . SER A 1 100 ? -6.471 14.755 3.652 1.00 61.34 100 SER A O 1
ATOM 758 N N . PRO A 1 101 ? -7.124 16.691 4.590 1.00 53.91 101 PRO A N 1
ATOM 759 C CA . PRO A 1 101 ? -7.445 17.316 3.315 1.00 53.91 101 PRO A CA 1
ATOM 760 C C . PRO A 1 101 ? -6.164 17.410 2.481 1.00 53.91 101 PRO A C 1
ATOM 762 O O . PRO A 1 101 ? -5.185 18.011 2.920 1.00 53.91 101 PRO A O 1
ATOM 765 N N . CYS A 1 102 ? -6.169 16.848 1.271 1.00 48.47 102 CYS A N 1
ATOM 766 C CA . CYS A 1 102 ? -5.033 16.882 0.340 1.00 48.47 102 CYS A CA 1
ATOM 767 C C . CYS A 1 102 ? -4.525 18.310 -0.000 1.00 48.47 102 CYS A C 1
ATOM 769 O O . CYS A 1 102 ? -3.492 18.439 -0.645 1.00 48.47 102 CYS A O 1
ATOM 771 N N . ASP A 1 103 ? -5.199 19.374 0.452 1.00 45.75 103 ASP A N 1
ATOM 772 C CA . ASP A 1 103 ? -4.881 20.791 0.210 1.00 45.75 103 ASP A CA 1
ATOM 773 C C . ASP A 1 103 ? -3.889 21.419 1.214 1.00 45.75 103 ASP A C 1
ATOM 775 O O . ASP A 1 103 ? -3.803 22.642 1.351 1.00 45.75 103 ASP A O 1
ATOM 779 N N . ALA A 1 104 ? -3.074 20.616 1.904 1.00 45.47 104 ALA A N 1
ATOM 780 C CA . ALA A 1 104 ? -2.038 21.135 2.809 1.00 45.47 104 ALA A CA 1
ATOM 781 C C . ALA A 1 104 ? -0.977 22.022 2.111 1.00 45.47 104 ALA A C 1
ATOM 783 O O . ALA A 1 104 ? -0.216 22.713 2.787 1.00 45.47 104 ALA A O 1
ATOM 784 N N . ALA A 1 105 ? -0.954 22.062 0.772 1.00 47.31 105 ALA A N 1
ATOM 785 C CA . ALA A 1 105 ? -0.113 22.961 -0.019 1.00 47.31 105 ALA A CA 1
ATOM 786 C C . ALA A 1 105 ? -0.508 24.455 0.077 1.00 47.31 105 ALA A C 1
ATOM 788 O O . ALA A 1 105 ? 0.238 25.304 -0.406 1.00 47.31 105 ALA A O 1
ATOM 789 N N . LEU A 1 106 ? -1.652 24.797 0.690 1.00 46.66 106 LEU A N 1
ATOM 790 C CA . LEU A 1 106 ? -2.169 26.175 0.745 1.00 46.66 106 LEU A CA 1
ATOM 791 C C . LEU A 1 106 ? -1.977 26.903 2.089 1.00 46.66 106 LEU A C 1
ATOM 793 O O . LEU A 1 106 ? -2.345 28.074 2.184 1.00 46.66 106 LEU A O 1
ATOM 797 N N . ILE A 1 107 ? -1.404 26.271 3.124 1.00 42.06 107 ILE A N 1
ATOM 798 C CA . ILE A 1 107 ? -1.217 26.916 4.439 1.00 42.06 107 ILE A CA 1
ATOM 799 C C . ILE A 1 107 ? 0.262 26.875 4.862 1.00 42.06 107 ILE A C 1
ATOM 801 O O . ILE A 1 107 ? 0.792 25.775 5.036 1.00 42.06 107 ILE A O 1
ATOM 805 N N . PRO A 1 108 ? 0.913 28.036 5.102 1.00 44.91 108 PRO A N 1
ATOM 806 C CA . PRO A 1 108 ? 2.333 28.123 5.472 1.00 44.91 108 PRO A CA 1
ATOM 807 C C . PRO A 1 108 ? 2.734 27.261 6.683 1.00 44.91 108 PRO A C 1
ATOM 809 O O . PRO A 1 108 ? 3.826 26.702 6.694 1.00 44.91 108 PRO A O 1
ATOM 812 N N . ASP A 1 109 ? 1.823 27.079 7.647 1.00 47.44 109 ASP A N 1
ATOM 813 C CA . ASP A 1 109 ? 2.024 26.267 8.860 1.00 47.44 109 ASP A CA 1
ATOM 814 C C . ASP A 1 109 ? 1.337 24.879 8.797 1.00 47.44 109 ASP A C 1
ATOM 816 O O . ASP A 1 109 ? 1.518 24.035 9.677 1.00 47.44 109 ASP A O 1
ATOM 820 N N . GLY A 1 110 ? 0.539 24.614 7.752 1.00 49.00 110 GLY A N 1
ATOM 821 C CA . GLY A 1 110 ? -0.224 23.368 7.574 1.00 49.00 110 GLY A CA 1
ATOM 822 C C . GLY A 1 110 ? 0.604 22.215 7.004 1.00 49.00 110 GLY A C 1
ATOM 823 O O . GLY A 1 110 ? 0.308 21.050 7.269 1.00 49.00 110 GLY A O 1
ATOM 824 N N . ALA A 1 111 ? 1.690 22.528 6.293 1.00 50.72 111 ALA A N 1
ATOM 825 C CA . ALA A 1 111 ? 2.597 21.533 5.728 1.00 50.72 111 ALA A CA 1
ATOM 826 C C . ALA A 1 111 ? 3.229 20.638 6.815 1.00 50.72 111 ALA A C 1
ATOM 828 O O . ALA A 1 111 ? 3.238 19.415 6.671 1.00 50.72 111 ALA A O 1
ATOM 829 N N . ALA A 1 112 ? 3.666 21.222 7.939 1.00 48.53 112 ALA A N 1
ATOM 830 C CA . ALA A 1 112 ? 4.293 20.489 9.044 1.00 48.53 112 ALA A CA 1
ATOM 831 C C . ALA A 1 112 ? 3.298 19.616 9.835 1.00 48.53 112 ALA A C 1
ATOM 833 O O . ALA A 1 112 ? 3.620 18.487 10.204 1.00 48.53 112 ALA A O 1
ATOM 834 N N . LEU A 1 113 ? 2.071 20.108 10.055 1.00 42.94 113 LEU A N 1
ATOM 835 C CA . LEU A 1 113 ? 1.007 19.346 10.723 1.00 42.94 113 LEU A CA 1
ATOM 836 C C . LEU A 1 113 ? 0.485 18.202 9.841 1.00 42.94 113 LEU A C 1
ATOM 838 O O . LEU A 1 113 ? 0.231 17.114 10.356 1.00 42.94 113 LEU A O 1
ATOM 842 N N . SER A 1 114 ? 0.395 18.411 8.522 1.00 53.84 114 SER A N 1
ATOM 843 C CA . SER A 1 114 ? 0.003 17.358 7.575 1.00 53.84 114 SER A CA 1
ATOM 844 C C . SER A 1 114 ? 1.040 16.234 7.517 1.00 53.84 114 SER A C 1
ATOM 846 O O . SER A 1 114 ? 0.673 15.064 7.586 1.00 53.84 114 SER A O 1
ATOM 848 N N . ALA A 1 115 ? 2.336 16.581 7.519 1.00 51.66 115 ALA A N 1
ATOM 849 C CA . ALA A 1 115 ? 3.431 15.617 7.537 1.00 51.66 115 ALA A CA 1
ATOM 850 C C . ALA A 1 115 ? 3.381 14.711 8.774 1.00 51.66 115 ALA A C 1
ATOM 852 O O . ALA A 1 115 ? 3.497 13.496 8.648 1.00 51.66 115 ALA A O 1
ATOM 853 N N . PHE A 1 116 ? 3.141 15.285 9.957 1.00 51.75 116 PHE A N 1
ATOM 854 C CA . PHE A 1 116 ? 3.051 14.526 11.209 1.00 51.75 116 PHE A CA 1
ATOM 855 C C . PHE A 1 116 ? 1.817 13.605 11.259 1.00 51.75 116 PHE A C 1
ATOM 857 O O . PHE A 1 116 ? 1.882 12.509 11.812 1.00 51.75 116 PHE A O 1
ATOM 864 N N . GLN A 1 117 ? 0.705 14.019 10.645 1.00 57.56 117 GLN A N 1
ATOM 865 C CA . GLN A 1 117 ? -0.527 13.228 10.554 1.00 57.56 117 GLN A CA 1
ATOM 866 C C . GLN A 1 117 ? -0.427 12.070 9.550 1.00 57.56 117 GLN A C 1
ATOM 868 O O . GLN A 1 117 ? -1.030 11.023 9.784 1.00 57.56 117 GLN A O 1
ATOM 873 N N . TYR A 1 118 ? 0.356 12.205 8.471 1.00 60.81 118 TYR A N 1
ATOM 874 C CA . TYR A 1 118 ? 0.561 11.114 7.505 1.00 60.81 118 TYR A CA 1
ATOM 875 C C . TYR A 1 118 ? 1.198 9.877 8.150 1.00 60.81 118 TYR A C 1
ATOM 877 O O . TYR A 1 118 ? 0.796 8.749 7.861 1.00 60.81 118 TYR A O 1
ATOM 885 N N . PHE A 1 119 ? 2.127 10.077 9.090 1.00 73.81 119 PHE A N 1
ATOM 886 C CA . PHE A 1 119 ? 2.760 8.969 9.805 1.00 73.81 119 PHE A CA 1
ATOM 887 C C . PHE A 1 119 ? 1.826 8.277 10.811 1.00 73.81 119 PHE A C 1
ATOM 889 O O . PHE A 1 119 ? 2.064 7.117 11.145 1.00 73.81 119 PHE A O 1
ATOM 896 N N . GLU A 1 120 ? 0.752 8.930 11.279 1.00 85.81 120 GLU A N 1
ATOM 897 C CA . GLU A 1 120 ? -0.184 8.329 12.243 1.00 85.81 120 GLU A CA 1
ATOM 898 C C . GLU A 1 120 ? -0.914 7.126 11.632 1.00 85.81 120 GLU A C 1
ATOM 900 O O . GLU A 1 120 ? -0.973 6.063 12.247 1.00 85.81 120 GLU A O 1
ATOM 905 N N . ASN A 1 121 ? -1.402 7.253 10.395 1.00 91.50 121 ASN A N 1
ATOM 906 C CA . ASN A 1 121 ? -2.087 6.157 9.708 1.00 91.50 121 ASN A CA 1
ATOM 907 C C . ASN A 1 121 ? -1.141 4.983 9.432 1.00 91.50 121 ASN A C 1
ATOM 909 O O . ASN A 1 121 ? -1.482 3.840 9.732 1.00 91.50 121 ASN A O 1
ATOM 913 N N . VAL A 1 122 ? 0.062 5.259 8.911 1.00 92.25 122 VAL A N 1
ATOM 914 C CA . VAL A 1 122 ? 1.070 4.217 8.651 1.00 92.25 122 VAL A CA 1
ATOM 915 C C . VAL A 1 122 ? 1.414 3.489 9.948 1.00 92.25 122 VAL A C 1
ATOM 917 O O . VAL A 1 122 ? 1.362 2.263 9.996 1.00 92.25 122 VAL A O 1
ATOM 920 N N . ARG A 1 123 ? 1.665 4.222 11.038 1.00 91.94 123 ARG A N 1
ATOM 921 C CA . ARG A 1 123 ? 1.915 3.629 12.356 1.00 91.94 123 ARG A CA 1
ATOM 922 C C . ARG A 1 123 ? 0.745 2.764 12.830 1.00 91.94 123 ARG A C 1
ATOM 924 O O . ARG A 1 123 ? 0.975 1.646 13.279 1.00 91.94 123 ARG A O 1
ATOM 931 N N . ASN A 1 124 ? -0.488 3.261 12.741 1.00 93.00 124 ASN A N 1
ATOM 932 C CA . ASN A 1 124 ? -1.671 2.522 13.182 1.00 93.00 124 ASN A CA 1
ATOM 933 C C . ASN A 1 124 ? -1.864 1.232 12.373 1.00 93.00 124 ASN A C 1
ATOM 935 O O . ASN A 1 124 ? -2.173 0.191 12.947 1.00 93.00 124 ASN A O 1
ATOM 939 N N . PHE A 1 125 ? -1.633 1.284 11.057 1.00 95.00 125 PHE A N 1
ATOM 940 C CA . PHE A 1 125 ? -1.623 0.098 10.205 1.00 95.00 125 PHE A CA 1
ATOM 941 C C . PHE A 1 125 ? -0.550 -0.902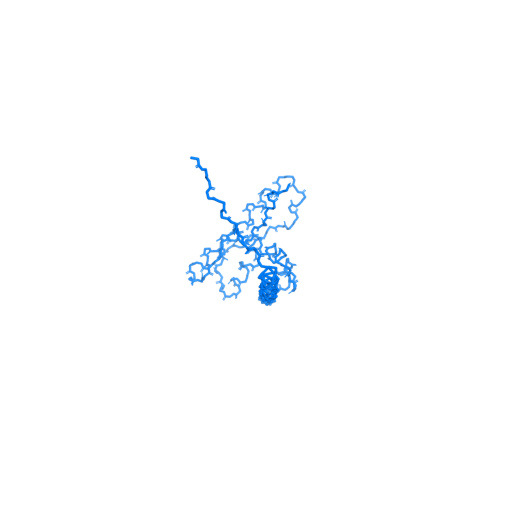 10.650 1.00 95.00 125 PHE A C 1
ATOM 943 O O . PHE A 1 125 ? -0.867 -2.073 10.839 1.00 95.00 125 PHE A O 1
ATOM 950 N N . LEU A 1 126 ? 0.692 -0.446 10.860 1.00 94.50 126 LEU A N 1
ATOM 951 C CA . LEU A 1 126 ? 1.818 -1.303 11.246 1.00 94.50 126 LEU A CA 1
ATOM 952 C C . LEU A 1 126 ? 1.592 -2.006 12.592 1.00 94.50 126 LEU A C 1
ATOM 954 O O . LEU A 1 126 ? 1.893 -3.192 12.714 1.00 94.50 126 LEU A O 1
ATOM 958 N N . VAL A 1 127 ? 1.020 -1.304 13.575 1.00 94.38 127 VAL A N 1
ATOM 959 C CA . VAL A 1 127 ? 0.624 -1.902 14.860 1.00 94.38 127 VAL A CA 1
ATOM 960 C C . VAL A 1 127 ? -0.443 -2.976 14.643 1.00 94.38 127 VAL A C 1
ATOM 962 O O . VAL A 1 127 ? -0.276 -4.099 15.111 1.00 94.38 127 VAL A O 1
ATOM 965 N N . ALA A 1 128 ? -1.494 -2.674 13.876 1.00 95.38 128 ALA A N 1
ATOM 966 C CA . ALA A 1 128 ? -2.588 -3.612 13.641 1.00 95.38 128 ALA A CA 1
ATOM 967 C C . ALA A 1 128 ? -2.126 -4.891 12.916 1.00 95.38 128 ALA A C 1
ATOM 969 O O . ALA A 1 128 ? -2.464 -5.995 13.338 1.00 95.38 128 ALA A O 1
ATOM 970 N N . VAL A 1 129 ? -1.309 -4.782 11.861 1.00 95.44 129 VAL A N 1
ATOM 971 C CA . VAL A 1 129 ? -0.796 -5.975 11.156 1.00 95.44 129 VAL A CA 1
ATOM 972 C C . VAL A 1 129 ? 0.168 -6.792 12.016 1.00 95.44 129 VAL A C 1
ATOM 974 O O . VAL A 1 129 ? 0.175 -8.020 11.917 1.00 95.44 129 VAL A O 1
ATOM 977 N N . GLN A 1 130 ? 0.936 -6.136 12.894 1.00 94.50 130 GLN A N 1
ATOM 978 C CA . GLN A 1 130 ? 1.819 -6.814 13.839 1.00 94.50 130 GLN A CA 1
ATOM 979 C C . GLN A 1 130 ? 1.022 -7.597 14.890 1.00 94.50 130 GLN A C 1
ATOM 981 O O . GLN A 1 130 ? 1.346 -8.754 15.153 1.00 94.50 130 GLN A O 1
ATOM 986 N N . GLU A 1 131 ? -0.046 -7.018 15.442 1.00 94.25 131 GLU A N 1
ATOM 987 C CA . GLU A 1 131 ? -0.965 -7.715 16.356 1.00 94.25 131 GLU A CA 1
ATOM 988 C C . GLU A 1 131 ? -1.663 -8.907 15.682 1.00 94.25 131 GLU A C 1
ATOM 990 O O . GLU A 1 131 ? -1.941 -9.917 16.329 1.00 94.25 131 GLU A O 1
ATOM 995 N N . MET A 1 132 ? -1.890 -8.828 14.369 1.00 93.31 132 MET A N 1
ATOM 996 C CA . MET A 1 132 ? -2.431 -9.923 13.560 1.00 93.31 132 MET A CA 1
ATOM 997 C C . MET A 1 132 ? -1.389 -10.985 13.165 1.00 93.31 132 MET A C 1
ATOM 999 O O . MET A 1 132 ? -1.758 -12.006 12.584 1.00 93.31 132 MET A O 1
ATOM 1003 N N . GLY A 1 133 ? -0.100 -10.772 13.454 1.00 93.56 133 GLY A N 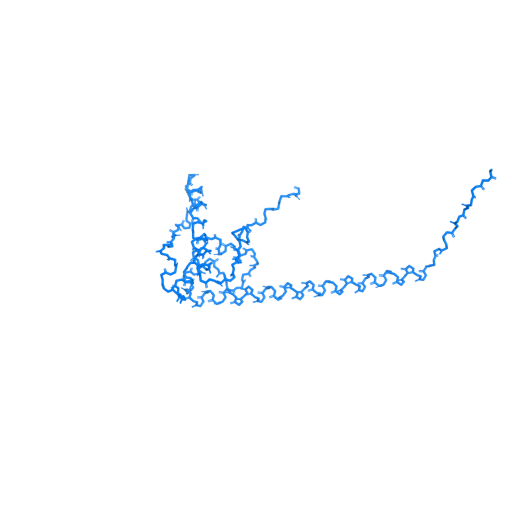1
ATOM 1004 C CA . GLY A 1 133 ? 0.980 -11.696 13.093 1.00 93.56 133 GLY A CA 1
ATOM 1005 C C . GLY A 1 133 ? 1.295 -11.747 11.592 1.00 93.56 133 GLY A C 1
ATOM 1006 O O . GLY A 1 133 ? 1.833 -12.746 11.113 1.00 93.56 133 GLY A O 1
ATOM 1007 N N . ILE A 1 134 ? 0.953 -10.697 10.841 1.00 91.94 134 ILE A N 1
ATOM 1008 C CA . ILE A 1 134 ? 1.243 -10.585 9.407 1.00 91.94 134 ILE A CA 1
ATOM 1009 C C . ILE A 1 134 ? 2.643 -9.967 9.229 1.00 91.94 134 ILE A C 1
ATOM 1011 O O . ILE A 1 134 ? 2.967 -9.005 9.930 1.00 91.94 134 ILE A O 1
ATOM 1015 N N . PRO A 1 135 ? 3.478 -10.467 8.294 1.00 92.44 135 PRO A N 1
ATOM 1016 C CA . PRO A 1 135 ? 4.739 -9.815 7.942 1.00 92.44 135 PRO A CA 1
ATOM 1017 C C . PRO A 1 135 ? 4.528 -8.344 7.566 1.00 92.44 135 PRO A C 1
ATOM 1019 O O . PRO A 1 135 ? 3.619 -8.025 6.798 1.00 92.44 135 PRO A O 1
ATOM 1022 N N . ASN A 1 136 ? 5.362 -7.454 8.101 1.00 90.62 136 ASN A N 1
ATOM 1023 C CA . ASN A 1 136 ? 5.234 -6.014 7.911 1.00 90.62 136 ASN A CA 1
ATOM 1024 C C . ASN A 1 136 ? 6.452 -5.411 7.194 1.00 90.62 136 ASN A C 1
ATOM 1026 O O . ASN A 1 136 ? 7.464 -6.075 6.978 1.00 90.62 136 ASN A O 1
ATOM 1030 N N . PHE A 1 137 ? 6.284 -4.159 6.783 1.00 92.44 137 PHE A N 1
ATOM 1031 C CA . PHE A 1 137 ? 7.305 -3.297 6.194 1.00 92.44 137 PHE A CA 1
ATOM 1032 C C . PHE A 1 137 ? 7.628 -2.160 7.183 1.00 92.44 137 PHE A C 1
ATOM 1034 O O . PHE A 1 137 ? 6.939 -2.005 8.197 1.00 92.44 137 PHE A O 1
ATOM 1041 N N . GLU A 1 138 ? 8.644 -1.351 6.903 1.00 90.44 138 GLU A N 1
ATOM 1042 C CA . GLU A 1 138 ? 9.029 -0.197 7.721 1.00 90.44 138 GLU A CA 1
ATOM 1043 C C . GLU A 1 138 ? 8.544 1.121 7.106 1.00 90.44 138 GLU A C 1
ATOM 1045 O O . GLU A 1 138 ? 8.420 1.262 5.895 1.00 90.44 138 GLU A O 1
ATOM 1050 N N . ALA A 1 139 ? 8.283 2.143 7.926 1.00 86.50 139 ALA A N 1
ATOM 1051 C CA . ALA A 1 139 ? 7.813 3.432 7.405 1.00 86.50 139 ALA A CA 1
ATOM 1052 C C . ALA A 1 139 ? 8.781 4.054 6.371 1.00 86.50 139 ALA A C 1
ATOM 1054 O O . ALA A 1 139 ? 8.322 4.678 5.414 1.00 86.50 139 ALA A O 1
ATOM 1055 N N . SER A 1 140 ? 10.087 3.821 6.535 1.00 86.44 140 SER A N 1
ATOM 1056 C CA . SER A 1 140 ? 11.167 4.198 5.612 1.00 86.44 140 SER A CA 1
ATOM 1057 C C . SER A 1 140 ? 11.002 3.619 4.207 1.00 86.44 140 SER A C 1
ATOM 1059 O O . SER A 1 140 ? 11.395 4.270 3.244 1.00 86.44 140 SER A O 1
ATOM 1061 N N . ASP A 1 141 ? 10.358 2.458 4.054 1.00 88.69 141 ASP A N 1
ATOM 1062 C CA . ASP A 1 141 ? 10.122 1.839 2.743 1.00 88.69 141 ASP A CA 1
ATOM 1063 C C . ASP A 1 141 ? 9.183 2.684 1.860 1.00 88.69 141 ASP A C 1
ATOM 1065 O O . ASP A 1 141 ? 9.189 2.566 0.634 1.00 88.69 141 ASP A O 1
ATOM 1069 N N . LEU A 1 142 ? 8.359 3.547 2.470 1.00 87.31 142 LEU A N 1
ATOM 1070 C CA . LEU A 1 142 ? 7.455 4.473 1.774 1.00 87.31 142 LEU A CA 1
ATOM 1071 C C . LEU A 1 142 ? 8.038 5.882 1.629 1.00 87.31 142 LEU A C 1
ATOM 1073 O O . LEU A 1 142 ? 7.433 6.740 0.977 1.00 87.31 142 LEU A O 1
ATOM 1077 N N . GLU A 1 143 ? 9.178 6.151 2.259 1.00 79.62 143 GLU A N 1
ATOM 1078 C CA . GLU A 1 143 ? 9.855 7.429 2.124 1.00 79.62 143 GLU A CA 1
ATOM 1079 C C . GLU A 1 143 ? 10.521 7.521 0.748 1.00 79.62 143 GLU A C 1
ATOM 1081 O O . GLU A 1 143 ? 10.916 6.528 0.132 1.00 79.62 143 GLU A O 1
ATOM 1086 N N . GLN A 1 144 ? 10.584 8.743 0.224 1.00 70.25 144 GLN A N 1
ATOM 1087 C CA . GLN A 1 144 ? 11.280 9.006 -1.025 1.00 70.25 144 GLN A CA 1
ATOM 1088 C C . GLN A 1 144 ? 12.779 8.867 -0.755 1.00 70.25 144 GLN A C 1
ATOM 1090 O O . GLN A 1 144 ? 13.281 9.399 0.238 1.00 70.25 144 GLN A O 1
ATOM 1095 N N . GLU A 1 145 ? 13.491 8.170 -1.636 1.00 59.56 145 GLU A N 1
ATOM 1096 C CA . GLU A 1 145 ? 14.951 8.163 -1.609 1.00 59.56 145 GLU A CA 1
ATOM 1097 C C . GLU A 1 145 ? 15.402 9.597 -1.896 1.00 59.56 145 GLU A C 1
ATOM 1099 O O . GLU A 1 145 ? 15.371 10.059 -3.038 1.00 59.56 145 GLU A O 1
ATOM 1104 N N . ASN A 1 146 ? 15.747 10.354 -0.854 1.00 49.81 146 ASN A N 1
ATOM 1105 C CA . ASN A 1 146 ? 16.396 11.637 -1.055 1.00 49.81 146 ASN A CA 1
ATOM 1106 C C . ASN A 1 146 ? 17.722 11.334 -1.743 1.00 49.81 146 ASN A C 1
ATOM 1108 O O . ASN A 1 146 ? 18.609 10.741 -1.130 1.00 49.81 146 ASN A O 1
ATOM 1112 N N . LEU A 1 147 ? 17.854 11.757 -2.999 1.00 51.72 147 LEU A N 1
ATOM 1113 C CA . LEU A 1 147 ? 19.121 11.785 -3.717 1.00 51.72 147 LEU A CA 1
ATOM 1114 C C . LEU A 1 147 ? 20.050 12.791 -3.007 1.00 51.72 147 LEU A C 1
ATOM 1116 O O . LEU A 1 147 ? 20.233 13.927 -3.435 1.00 51.72 147 LEU A O 1
ATOM 1120 N N . GLN A 1 148 ? 20.588 12.415 -1.848 1.00 49.78 148 GLN A N 1
ATOM 1121 C CA . GLN A 1 148 ? 21.660 13.147 -1.198 1.00 49.78 148 GLN A CA 1
ATOM 1122 C C . GLN A 1 148 ? 22.956 12.763 -1.906 1.00 49.78 148 GLN A C 1
ATOM 1124 O O . GLN A 1 148 ? 23.578 11.757 -1.577 1.00 49.78 148 GLN A O 1
ATOM 1129 N N . GLY A 1 149 ? 23.349 13.579 -2.885 1.00 50.69 149 GLY A N 1
ATOM 1130 C CA . GLY A 1 149 ? 24.707 13.581 -3.423 1.00 50.69 149 GLY A CA 1
ATOM 1131 C C . GLY A 1 149 ? 24.795 13.594 -4.943 1.00 50.69 149 GLY A C 1
ATOM 1132 O O . GLY A 1 149 ? 25.112 12.569 -5.538 1.00 50.69 149 GLY A O 1
ATOM 1133 N N . LEU A 1 150 ? 24.611 14.773 -5.542 1.00 39.84 150 LEU A N 1
ATOM 1134 C CA . LEU A 1 150 ? 25.390 15.230 -6.698 1.00 39.84 150 LEU A CA 1
ATOM 1135 C C . LEU A 1 150 ? 25.783 16.692 -6.476 1.00 39.84 150 LEU A C 1
ATOM 1137 O O . LEU A 1 150 ? 24.887 17.484 -6.106 1.00 39.84 150 LEU A O 1
#

Organism: Salix viminalis (NCBI:txid40686)

Foldseek 3Di:
DDDDDDDDDDDPVVVVVVVVVVVVVVVVVVVVVVVVQVVVQVVLLVVLVVLCVQQNCVQQVQGDNRDDLLSSLQSCQLLSSLLSSVCSVPPCLQVDDDDDPPVLVPDPPSVVVSNVNSVVNVVSSQVSCVVVVHDDDDSVSSDDPPPPDD

InterPro domains:
  IPR001715 Calponin homology domain [PF00307] (48-144)
  IPR001715 Calponin homology domain [PS50021] (41-150)
  IPR001715 Calponin homology domain [SM00033] (43-150)
  IPR036872 CH domain superfamily [G3DSA:1.10.418.10] (33-149)
  IPR036872 CH domain superfamily [SSF47576] (34-145)